Protein AF-S8C1B8-F1 (afdb_monomer_lite)

Sequence (91 aa):
EDVLEEDDDGEEDSTTADFLRRWFDGLINNDALIAKEVYALQGVEFDRQKLRQLVRKVQQHNTDDDDDDGIAARRSLTRFLRGMANQLLPQ

InterPro domains:
  IPR006839 Dual-action ribosomal maturation protein DarP [PF04751] (11-82)
  IPR023153 Dual-action ribosomal maturation protein DarP superfamily [G3DSA:1.10.60.30] (18-88)
  IPR023153 Dual-action ribosomal maturation protein DarP superfamily [SSF158710] (11-85)

Secondary structure (DSSP, 8-state):
---------S---HHHHHHHHHHHHHHHTT-HHHHHHHHH-SS----HHHHHHHHHHHHHSTT-TT-HHHHHHHHHHHHHHHHHHHHHS--

Radius of gyration: 13.22 Å; chains: 1; bounding box: 29×34×32 Å

Structure (mmCIF, N/CA/C/O backbone):
data_AF-S8C1B8-F1
#
_entry.id   AF-S8C1B8-F1
#
loop_
_atom_site.group_PDB
_atom_site.id
_atom_site.type_symbol
_atom_site.label_atom_id
_atom_site.label_alt_id
_atom_site.label_comp_id
_atom_site.label_asym_id
_atom_site.label_entity_id
_atom_site.label_seq_id
_atom_site.pdbx_PDB_ins_code
_atom_site.Cartn_x
_atom_site.Cartn_y
_atom_site.Cartn_z
_atom_site.occupancy
_atom_site.B_iso_or_equiv
_atom_site.auth_seq_id
_atom_site.auth_comp_id
_atom_site.auth_asym_id
_atom_site.auth_atom_id
_atom_site.pdbx_PDB_model_num
ATOM 1 N N . GLU A 1 1 ? 10.395 23.362 -8.128 1.00 33.38 1 GLU A N 1
ATOM 2 C CA . GLU A 1 1 ? 10.735 22.859 -6.787 1.00 33.38 1 GLU A CA 1
ATOM 3 C C . GLU A 1 1 ? 10.344 21.397 -6.725 1.00 33.38 1 GLU A C 1
ATOM 5 O O . GLU A 1 1 ? 9.200 21.082 -6.432 1.00 33.38 1 GLU A O 1
ATOM 10 N N . ASP A 1 2 ? 11.272 20.519 -7.099 1.00 40.56 2 ASP A N 1
ATOM 11 C CA . ASP A 1 2 ? 11.201 19.117 -6.697 1.00 40.56 2 ASP A CA 1
ATOM 12 C C . ASP A 1 2 ? 11.622 19.091 -5.233 1.00 40.56 2 ASP A C 1
ATOM 14 O O . ASP A 1 2 ? 12.804 19.214 -4.907 1.00 40.56 2 ASP A O 1
ATOM 18 N N . VAL A 1 3 ? 10.632 19.058 -4.345 1.00 43.84 3 VAL A N 1
ATOM 19 C CA . VAL A 1 3 ? 10.864 18.822 -2.925 1.00 43.84 3 VAL A CA 1
ATOM 20 C C . VAL A 1 3 ? 11.398 17.398 -2.834 1.00 43.84 3 VAL A C 1
ATOM 22 O O . VAL A 1 3 ? 10.654 16.427 -2.967 1.00 43.84 3 VAL A O 1
ATOM 25 N N . LEU A 1 4 ? 12.719 17.284 -2.699 1.00 46.75 4 LEU A N 1
ATOM 26 C CA . LEU A 1 4 ? 13.397 16.073 -2.264 1.00 46.75 4 LEU A CA 1
ATOM 27 C C . LEU A 1 4 ? 12.910 15.806 -0.838 1.00 46.75 4 LEU A C 1
ATOM 29 O O . LEU A 1 4 ? 13.513 16.277 0.120 1.00 46.75 4 LEU A O 1
ATOM 33 N N . GLU A 1 5 ? 11.757 15.145 -0.720 1.00 45.62 5 GLU A N 1
ATOM 34 C CA . GLU A 1 5 ? 11.234 14.697 0.563 1.00 45.62 5 GLU A CA 1
ATOM 35 C C . GLU A 1 5 ? 12.269 13.780 1.199 1.00 45.62 5 GLU A C 1
ATOM 37 O O . GLU A 1 5 ? 12.648 12.741 0.642 1.00 45.62 5 GLU A O 1
ATOM 42 N N . GLU A 1 6 ? 12.729 14.282 2.336 1.00 44.78 6 GLU A N 1
ATOM 43 C CA . GLU A 1 6 ? 13.712 13.758 3.254 1.00 44.78 6 GLU A CA 1
ATOM 44 C C . GLU A 1 6 ? 13.616 12.235 3.354 1.00 44.78 6 GLU A C 1
ATOM 46 O O . GLU A 1 6 ? 12.556 11.652 3.608 1.00 44.78 6 GLU A O 1
ATOM 51 N N . ASP A 1 7 ? 14.767 11.601 3.136 1.00 44.12 7 ASP A N 1
ATOM 52 C CA . ASP A 1 7 ? 15.103 10.284 3.662 1.00 44.12 7 ASP A CA 1
ATOM 53 C C . ASP A 1 7 ? 15.069 10.421 5.195 1.00 44.12 7 ASP A C 1
ATOM 55 O O . ASP A 1 7 ? 16.076 10.648 5.860 1.00 44.12 7 ASP A O 1
ATOM 59 N N . ASP A 1 8 ? 13.858 10.467 5.743 1.00 45.22 8 ASP A N 1
ATOM 60 C CA . ASP A 1 8 ? 13.596 10.458 7.173 1.00 45.22 8 ASP A CA 1
ATOM 61 C C . ASP A 1 8 ? 13.904 9.041 7.654 1.00 45.22 8 ASP A C 1
ATOM 63 O O . ASP A 1 8 ? 13.023 8.189 7.754 1.00 45.22 8 ASP A O 1
ATOM 67 N N . ASP A 1 9 ? 15.203 8.830 7.868 1.00 43.16 9 ASP A N 1
ATOM 68 C CA . ASP A 1 9 ? 15.874 7.787 8.649 1.00 43.16 9 ASP A CA 1
ATOM 69 C C . ASP A 1 9 ? 15.646 8.030 10.159 1.00 43.16 9 ASP A C 1
ATOM 71 O O . ASP A 1 9 ? 16.525 7.843 11.000 1.00 43.16 9 ASP A O 1
ATOM 75 N N . GLY A 1 10 ? 14.464 8.546 10.515 1.00 44.44 10 GLY A N 1
ATOM 76 C CA . GLY A 1 10 ? 13.977 8.549 11.884 1.00 44.44 10 GLY A CA 1
ATOM 77 C C . GLY A 1 10 ? 13.534 7.131 12.192 1.00 44.44 10 GLY A C 1
ATOM 78 O O . GLY A 1 10 ? 12.751 6.594 11.416 1.00 44.44 10 GLY A O 1
ATOM 79 N N . GLU A 1 11 ? 14.075 6.536 13.264 1.00 49.28 11 GLU A N 1
ATOM 80 C CA . GLU A 1 11 ? 13.763 5.185 13.755 1.00 49.28 11 GLU A CA 1
ATOM 81 C C . GLU A 1 11 ? 12.326 4.794 13.400 1.00 49.28 11 GLU A C 1
ATOM 83 O O . GLU A 1 11 ? 11.375 5.202 14.069 1.00 49.28 11 GLU A O 1
ATOM 88 N N . GLU A 1 12 ? 12.160 4.047 12.305 1.00 55.41 12 GLU A N 1
ATOM 89 C CA . GLU A 1 12 ? 10.862 3.490 11.974 1.00 55.41 12 GLU A CA 1
ATOM 90 C C . GLU A 1 12 ? 10.506 2.607 13.164 1.00 55.41 12 GLU A C 1
ATOM 92 O O . GLU A 1 12 ? 11.219 1.637 13.449 1.00 55.41 12 GLU A O 1
ATOM 97 N N . ASP A 1 13 ? 9.442 2.963 13.894 1.00 66.12 13 ASP A N 1
ATOM 98 C CA . ASP A 1 13 ? 8.925 2.077 14.926 1.00 66.12 13 ASP A CA 1
ATOM 99 C C . ASP A 1 13 ? 8.778 0.697 14.284 1.00 66.12 13 ASP A C 1
ATOM 101 O O . ASP A 1 13 ? 8.260 0.576 13.168 1.00 66.12 13 ASP A O 1
ATOM 105 N N . SER A 1 14 ? 9.289 -0.340 14.952 1.00 74.44 14 SER A N 1
ATOM 106 C CA . SER A 1 14 ? 9.322 -1.697 14.391 1.00 74.44 14 SER A CA 1
ATOM 107 C C . SER A 1 14 ? 7.957 -2.135 13.838 1.00 74.44 14 SER A C 1
ATOM 109 O O . SER A 1 14 ? 7.889 -2.843 12.835 1.00 74.44 14 SER A O 1
ATOM 111 N N . THR A 1 15 ? 6.871 -1.616 14.419 1.00 79.88 15 THR A N 1
ATOM 112 C CA . THR A 1 15 ? 5.497 -1.818 13.964 1.00 79.88 15 THR A CA 1
ATOM 113 C C . THR A 1 15 ? 5.242 -1.187 12.593 1.00 79.88 15 THR A C 1
ATOM 115 O O . THR A 1 15 ? 4.668 -1.834 11.717 1.00 79.88 15 THR A O 1
ATOM 118 N N . THR A 1 16 ? 5.671 0.059 12.375 1.00 83.88 16 THR A N 1
ATOM 119 C CA . THR A 1 16 ? 5.538 0.767 11.092 1.00 83.88 16 THR A CA 1
ATOM 120 C C . THR A 1 16 ? 6.297 0.036 9.989 1.00 83.88 16 THR A C 1
ATOM 122 O O . THR A 1 16 ? 5.720 -0.224 8.930 1.00 83.88 16 THR A O 1
ATOM 125 N N . ALA A 1 17 ? 7.538 -0.381 10.256 1.00 84.56 17 ALA A N 1
ATOM 126 C CA . ALA A 1 17 ? 8.342 -1.156 9.311 1.00 84.56 17 ALA A CA 1
ATOM 127 C C . ALA A 1 17 ? 7.664 -2.488 8.929 1.00 84.56 17 ALA A C 1
ATOM 129 O O . ALA A 1 17 ? 7.603 -2.852 7.748 1.00 84.56 17 ALA A O 1
ATOM 130 N N . ASP A 1 18 ? 7.085 -3.194 9.907 1.00 87.94 18 ASP A N 1
ATOM 131 C CA . ASP A 1 18 ? 6.359 -4.447 9.678 1.00 87.94 18 ASP A CA 1
ATOM 132 C C . ASP A 1 18 ? 5.099 -4.246 8.819 1.00 87.94 18 ASP A C 1
ATOM 134 O O . ASP A 1 18 ? 4.853 -5.024 7.886 1.00 87.94 18 ASP A O 1
ATOM 138 N N . PHE A 1 19 ? 4.316 -3.191 9.078 1.00 88.25 19 PHE A N 1
ATOM 139 C CA . PHE A 1 19 ? 3.156 -2.839 8.251 1.00 88.25 19 PHE A CA 1
ATOM 140 C C . PHE A 1 19 ? 3.569 -2.492 6.824 1.00 88.25 19 PHE A C 1
ATOM 142 O O . PHE A 1 19 ? 2.961 -2.995 5.876 1.00 88.25 19 PHE A O 1
ATOM 149 N N . LEU A 1 20 ? 4.616 -1.683 6.658 1.00 91.06 20 LEU A N 1
ATOM 150 C CA . LEU A 1 20 ? 5.102 -1.279 5.343 1.00 91.06 20 LEU A CA 1
ATOM 151 C C . LEU A 1 20 ? 5.548 -2.472 4.523 1.00 91.06 20 LEU A C 1
ATOM 153 O O . LEU A 1 20 ? 5.101 -2.630 3.387 1.00 91.06 20 LEU A O 1
ATOM 157 N N . ARG A 1 21 ? 6.366 -3.346 5.112 1.00 91.19 21 ARG A N 1
ATOM 158 C CA . ARG A 1 21 ? 6.840 -4.555 4.445 1.00 91.19 21 ARG A CA 1
ATOM 159 C C . ARG A 1 21 ? 5.678 -5.462 4.049 1.00 91.19 21 ARG A C 1
ATOM 161 O O . ARG A 1 21 ? 5.591 -5.882 2.898 1.00 91.19 21 ARG A O 1
ATOM 168 N N . ARG A 1 22 ? 4.750 -5.723 4.975 1.00 93.62 22 ARG A N 1
ATOM 169 C CA . ARG A 1 22 ? 3.586 -6.588 4.734 1.00 93.62 22 ARG A CA 1
ATOM 170 C C . ARG A 1 22 ? 2.660 -6.028 3.655 1.00 93.62 22 ARG A C 1
ATOM 172 O O . ARG A 1 22 ? 2.228 -6.776 2.777 1.00 93.62 22 ARG A O 1
ATOM 179 N N . TRP A 1 23 ? 2.330 -4.740 3.718 1.00 94.50 23 TRP A N 1
ATOM 180 C CA . TRP A 1 23 ? 1.455 -4.101 2.736 1.00 94.50 23 TRP A CA 1
ATOM 181 C C . TRP A 1 23 ? 2.116 -4.000 1.372 1.00 94.50 23 TRP A C 1
ATOM 183 O O . TRP A 1 23 ? 1.472 -4.311 0.373 1.00 94.50 23 TRP A O 1
ATOM 193 N N . PHE A 1 24 ? 3.391 -3.618 1.322 1.00 93.75 24 PHE A N 1
ATOM 194 C CA . PHE A 1 24 ? 4.145 -3.554 0.079 1.00 93.75 24 PHE A CA 1
ATOM 195 C C . PHE A 1 24 ? 4.182 -4.925 -0.602 1.00 93.75 24 PHE A C 1
ATOM 197 O O . PHE A 1 24 ? 3.674 -5.063 -1.717 1.00 93.75 24 PHE A O 1
ATOM 204 N N . ASP A 1 25 ? 4.682 -5.954 0.089 1.00 92.88 25 ASP A N 1
ATOM 205 C CA . ASP A 1 25 ? 4.794 -7.302 -0.471 1.00 92.88 25 ASP A CA 1
ATOM 206 C C . ASP A 1 25 ? 3.423 -7.839 -0.895 1.00 92.88 25 ASP A C 1
ATOM 208 O O . ASP A 1 25 ? 3.277 -8.366 -2.000 1.00 92.88 25 ASP A O 1
ATOM 212 N N . GLY A 1 26 ? 2.392 -7.673 -0.063 1.00 94.44 26 GLY A N 1
ATOM 213 C CA . GLY A 1 26 ? 1.051 -8.153 -0.384 1.00 94.44 26 GLY A CA 1
ATOM 214 C C . GLY A 1 26 ? 0.426 -7.445 -1.587 1.00 94.44 26 GLY A C 1
ATOM 215 O O . GLY A 1 26 ? -0.158 -8.100 -2.449 1.00 94.44 26 GLY A O 1
ATOM 216 N N . LEU A 1 27 ? 0.574 -6.123 -1.705 1.00 93.81 27 LEU A N 1
ATOM 217 C CA . LEU A 1 27 ? 0.030 -5.371 -2.838 1.00 93.81 27 LEU A CA 1
ATOM 218 C C . LEU A 1 27 ? 0.732 -5.730 -4.150 1.00 93.81 27 LEU A C 1
ATOM 220 O O . LEU A 1 27 ? 0.062 -5.942 -5.162 1.00 93.81 27 LEU A O 1
ATOM 224 N N . ILE A 1 28 ? 2.061 -5.838 -4.136 1.00 92.00 28 ILE A N 1
ATOM 225 C CA . ILE A 1 28 ? 2.837 -6.177 -5.333 1.00 92.00 28 ILE A CA 1
ATOM 226 C C . ILE A 1 28 ? 2.572 -7.616 -5.780 1.00 92.00 28 ILE A C 1
ATOM 228 O O . ILE A 1 28 ? 2.383 -7.849 -6.975 1.00 92.00 28 ILE A O 1
ATOM 232 N N . ASN A 1 29 ? 2.443 -8.558 -4.843 1.00 92.06 29 ASN A N 1
ATOM 233 C CA . ASN A 1 29 ? 2.143 -9.962 -5.141 1.00 92.06 29 ASN A CA 1
ATOM 234 C C . ASN A 1 29 ? 0.652 -10.248 -5.410 1.00 92.06 29 ASN A C 1
ATOM 236 O O . ASN A 1 29 ? 0.273 -11.407 -5.565 1.00 92.06 29 ASN A O 1
ATOM 240 N N . ASN A 1 30 ? -0.201 -9.218 -5.502 1.00 88.81 30 ASN A N 1
ATOM 241 C CA . ASN A 1 30 ? -1.654 -9.362 -5.666 1.00 88.81 30 ASN A CA 1
ATOM 242 C C . ASN A 1 30 ? -2.315 -10.231 -4.577 1.00 88.81 30 ASN A C 1
ATOM 244 O O . ASN A 1 30 ? -3.297 -10.930 -4.843 1.00 88.81 30 ASN A O 1
ATOM 248 N N . ASP A 1 31 ? -1.811 -10.176 -3.344 1.00 94.12 31 ASP A N 1
ATOM 249 C CA . ASP A 1 31 ? -2.450 -10.817 -2.200 1.00 94.12 31 ASP A CA 1
ATOM 250 C C . ASP A 1 31 ? -3.809 -10.149 -1.943 1.00 94.12 31 ASP A C 1
ATOM 252 O O . ASP A 1 31 ? -3.915 -9.003 -1.496 1.00 94.12 31 ASP A O 1
ATOM 256 N N . ALA A 1 32 ? -4.879 -10.886 -2.244 1.00 90.06 32 ALA A N 1
ATOM 257 C CA . ALA A 1 32 ? -6.242 -10.393 -2.129 1.00 90.06 32 ALA A CA 1
ATOM 258 C C . ALA A 1 32 ? -6.653 -10.086 -0.680 1.00 90.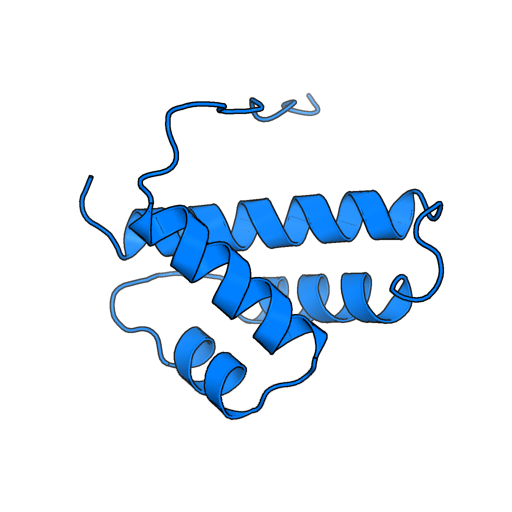06 32 ALA A C 1
ATOM 260 O O . ALA A 1 32 ? -7.561 -9.276 -0.479 1.00 90.06 32 ALA A O 1
ATOM 261 N N . LEU A 1 33 ? -6.036 -10.725 0.319 1.00 93.38 33 LEU A N 1
ATOM 262 C CA . LEU A 1 33 ? -6.300 -10.451 1.731 1.00 93.38 33 LEU A CA 1
ATOM 263 C C . LEU A 1 33 ? -5.661 -9.126 2.130 1.00 93.38 33 LEU A C 1
ATOM 265 O O . LEU A 1 33 ? -6.367 -8.261 2.647 1.00 93.38 33 LEU A O 1
ATOM 269 N N . ILE A 1 34 ? -4.380 -8.933 1.803 1.00 93.19 34 ILE A N 1
ATOM 270 C CA . ILE A 1 34 ? -3.669 -7.678 2.084 1.00 93.19 34 ILE A CA 1
ATOM 271 C C . ILE A 1 34 ? -4.294 -6.514 1.321 1.00 93.19 34 ILE A C 1
ATOM 273 O O . ILE A 1 34 ? -4.552 -5.463 1.900 1.00 93.19 34 ILE A O 1
ATOM 277 N N . ALA A 1 35 ? -4.632 -6.700 0.044 1.00 90.69 35 ALA A N 1
ATOM 278 C CA . ALA A 1 35 ? -5.309 -5.665 -0.726 1.00 90.69 35 ALA A CA 1
ATOM 279 C C . ALA A 1 35 ? -6.628 -5.253 -0.055 1.00 90.69 35 ALA A C 1
ATOM 281 O O . ALA A 1 35 ? -6.878 -4.065 0.139 1.00 90.69 35 ALA A O 1
ATOM 282 N N . LYS A 1 36 ? -7.471 -6.219 0.336 1.00 91.56 36 LYS A N 1
ATOM 283 C CA . LYS A 1 36 ? -8.732 -5.926 1.034 1.00 91.56 36 LYS A CA 1
ATOM 284 C C . LYS A 1 36 ? -8.502 -5.216 2.362 1.00 91.56 36 LYS A C 1
ATOM 286 O O . LYS A 1 36 ? -9.226 -4.266 2.628 1.00 91.56 36 LYS A O 1
ATOM 291 N N . GLU A 1 37 ? -7.523 -5.659 3.149 1.00 91.88 37 GLU A N 1
ATOM 292 C CA . GLU A 1 37 ? -7.124 -5.031 4.413 1.00 91.88 37 GLU A CA 1
ATOM 293 C C . GLU A 1 37 ? -6.814 -3.547 4.189 1.00 91.88 37 GLU A C 1
ATOM 295 O O . GLU A 1 37 ? -7.502 -2.691 4.742 1.00 91.88 37 GLU A O 1
ATOM 300 N N . VAL A 1 38 ? -5.886 -3.245 3.274 1.00 90.31 38 VAL A N 1
ATOM 301 C CA . VAL A 1 38 ? -5.465 -1.876 2.945 1.00 90.31 38 VAL A CA 1
ATOM 302 C C . VAL A 1 38 ? -6.637 -1.035 2.428 1.00 90.31 38 VAL A C 1
ATOM 304 O O . VAL A 1 38 ? -6.847 0.085 2.887 1.00 90.31 38 VAL A O 1
ATOM 307 N N . TYR A 1 3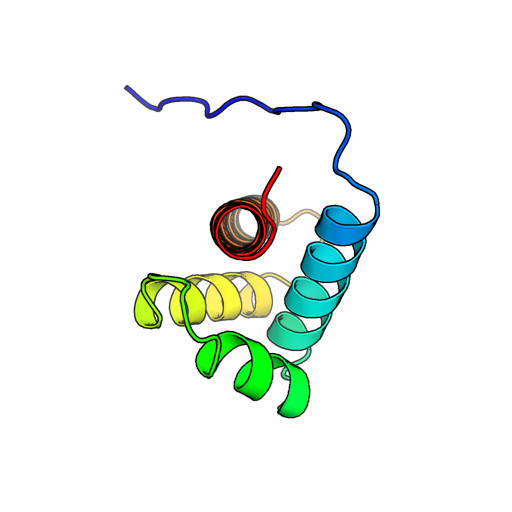9 ? -7.457 -1.557 1.506 1.00 88.12 39 TYR A N 1
ATOM 308 C CA . TYR A 1 39 ? -8.602 -0.809 0.961 1.00 88.12 39 TYR A CA 1
ATOM 309 C C . TYR A 1 39 ? -9.744 -0.592 1.967 1.00 88.12 39 TYR A C 1
ATOM 311 O O . TYR A 1 39 ? -10.543 0.334 1.768 1.00 88.12 39 TYR A O 1
ATOM 319 N N . ALA A 1 40 ? -9.834 -1.430 3.003 1.00 89.06 40 ALA A N 1
ATOM 320 C CA . ALA A 1 40 ? -10.871 -1.386 4.031 1.00 89.06 40 ALA A CA 1
ATOM 321 C C . ALA A 1 40 ? -10.456 -0.635 5.306 1.00 89.06 40 ALA A C 1
ATOM 323 O O . ALA A 1 40 ? -11.304 -0.484 6.191 1.00 89.06 40 ALA A O 1
ATOM 324 N N . LEU A 1 41 ? -9.210 -0.146 5.394 1.00 88.50 41 LEU A N 1
ATOM 325 C CA . LEU A 1 41 ? -8.730 0.652 6.524 1.00 88.50 41 LEU A CA 1
ATOM 326 C C . LEU A 1 41 ? -9.721 1.773 6.860 1.00 88.50 41 LEU A C 1
ATOM 328 O O . LEU A 1 41 ? -10.128 2.557 6.000 1.00 88.50 41 LEU A O 1
ATOM 332 N N . GLN A 1 42 ? -10.134 1.805 8.125 1.00 82.12 42 GLN A N 1
ATOM 333 C CA . GLN A 1 42 ? -10.988 2.847 8.684 1.00 82.12 42 GLN A CA 1
ATOM 334 C C . GLN A 1 42 ? -10.099 3.855 9.416 1.00 82.12 42 GLN A C 1
ATOM 336 O O . GLN A 1 42 ? -9.172 3.452 10.110 1.00 82.12 42 GLN A O 1
ATOM 341 N N . GLY A 1 43 ? -10.382 5.151 9.273 1.00 78.50 43 GLY A N 1
ATOM 342 C CA . GLY A 1 43 ? -9.619 6.214 9.944 1.00 78.50 43 GLY A CA 1
ATOM 343 C C . GLY A 1 43 ? -8.358 6.686 9.213 1.00 78.50 43 GLY A C 1
ATOM 344 O O . GLY A 1 43 ? -7.722 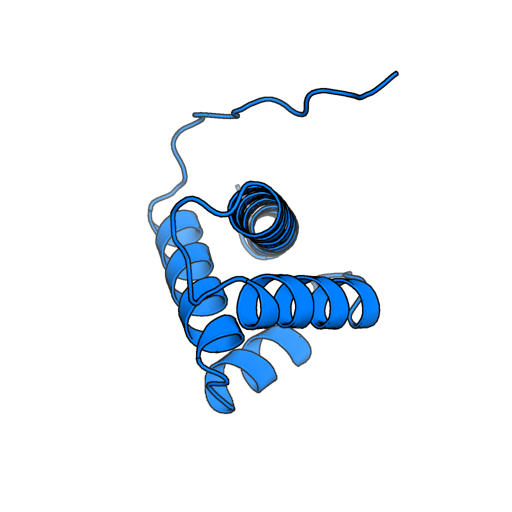7.619 9.683 1.00 78.50 43 GLY A O 1
ATOM 345 N N . VAL A 1 44 ? -8.035 6.106 8.053 1.00 84.00 44 VAL A N 1
ATOM 346 C CA . VAL A 1 44 ? -6.965 6.586 7.165 1.00 84.00 44 VAL A CA 1
ATOM 347 C C . VAL A 1 44 ? -7.600 7.169 5.909 1.00 84.00 44 VAL A C 1
ATOM 349 O O . VAL A 1 44 ? -8.347 6.475 5.212 1.00 84.00 44 VAL A O 1
ATOM 352 N N . GLU A 1 45 ? -7.304 8.431 5.602 1.00 86.44 45 GLU A N 1
ATOM 353 C CA . GLU A 1 45 ? -7.760 9.069 4.369 1.00 86.44 45 GLU A CA 1
ATOM 354 C C . GLU A 1 45 ? -6.643 9.003 3.324 1.00 86.44 45 GLU A C 1
ATOM 356 O O . GLU A 1 45 ? -5.563 9.571 3.486 1.00 86.44 45 GLU A O 1
ATOM 361 N N . PHE A 1 46 ? -6.881 8.262 2.243 1.00 88.94 46 PHE A N 1
ATOM 362 C CA . PHE A 1 46 ? -5.903 8.107 1.173 1.00 88.94 46 PHE A CA 1
ATOM 363 C C . PHE A 1 46 ? -6.575 7.943 -0.188 1.00 88.94 46 PHE A C 1
ATOM 365 O O . PHE A 1 46 ? -7.680 7.405 -0.324 1.00 88.94 46 PHE A O 1
ATOM 372 N N . ASP A 1 47 ? -5.868 8.374 -1.229 1.00 91.75 47 ASP A N 1
ATOM 373 C CA . ASP A 1 47 ? -6.329 8.224 -2.601 1.00 91.75 47 ASP A CA 1
ATOM 374 C C . ASP A 1 47 ? -6.152 6.770 -3.072 1.00 91.75 47 ASP A C 1
ATOM 376 O O . ASP A 1 47 ? -5.066 6.312 -3.442 1.00 91.75 47 ASP A O 1
ATOM 380 N N . ARG A 1 48 ? -7.268 6.036 -3.089 1.00 90.38 48 ARG A N 1
ATOM 381 C CA . ARG A 1 48 ? -7.329 4.646 -3.562 1.00 90.38 48 ARG A CA 1
ATOM 382 C C . ARG A 1 48 ? -6.943 4.498 -5.035 1.00 90.38 48 ARG A C 1
ATOM 384 O O . ARG A 1 48 ?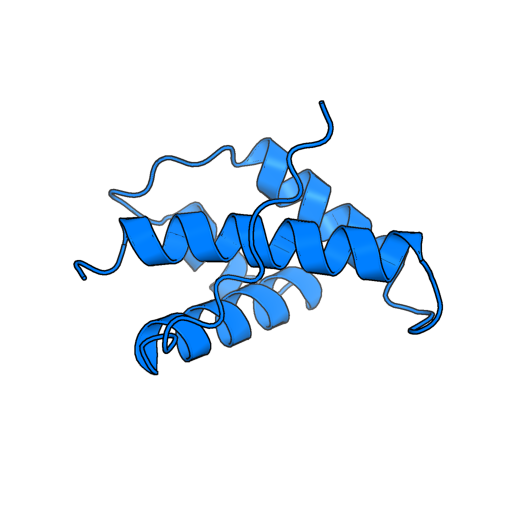 -6.439 3.442 -5.419 1.00 90.38 48 ARG A O 1
ATOM 391 N N . GLN A 1 49 ? -7.210 5.502 -5.873 1.00 92.19 49 GLN A N 1
ATOM 392 C CA . GLN A 1 49 ? -6.814 5.462 -7.280 1.00 92.19 49 GLN A CA 1
ATOM 393 C C . GLN A 1 49 ? -5.307 5.649 -7.413 1.00 92.19 49 GLN A C 1
ATOM 395 O O . GLN A 1 49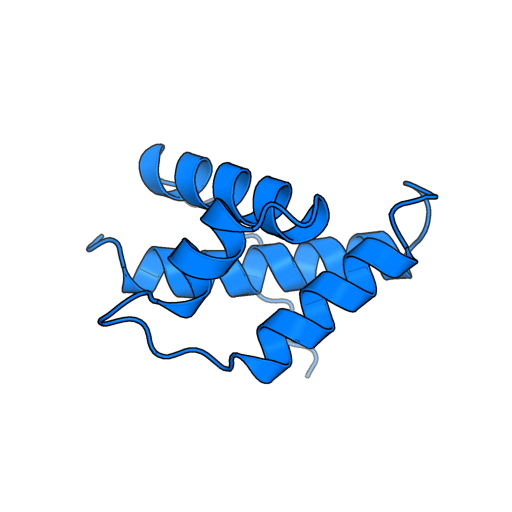 ? -4.673 4.881 -8.139 1.00 92.19 49 GLN A O 1
ATOM 400 N N . LYS A 1 50 ? -4.726 6.589 -6.659 1.00 93.06 50 LYS A N 1
ATOM 401 C CA . LYS A 1 50 ? -3.272 6.775 -6.591 1.00 93.06 50 LYS A CA 1
ATOM 402 C C . LYS A 1 50 ? -2.569 5.507 -6.110 1.00 93.06 50 LYS A C 1
ATOM 404 O O . LYS A 1 50 ? -1.621 5.074 -6.761 1.00 93.06 50 LYS A O 1
ATOM 409 N N . LEU A 1 51 ? -3.084 4.847 -5.067 1.00 93.81 51 LEU A N 1
ATOM 410 C CA . LEU A 1 51 ? -2.545 3.562 -4.606 1.00 93.81 51 LEU A CA 1
ATOM 411 C C . LEU A 1 51 ? -2.544 2.515 -5.728 1.00 93.81 51 LEU A C 1
ATOM 413 O O . LEU A 1 51 ? -1.514 1.908 -6.010 1.00 93.81 51 LEU A O 1
ATOM 417 N N . ARG A 1 52 ? -3.676 2.340 -6.424 1.00 93.00 52 ARG A N 1
ATOM 418 C CA . ARG A 1 52 ? -3.773 1.397 -7.552 1.00 93.00 52 ARG A CA 1
ATOM 419 C C . ARG A 1 52 ? -2.782 1.708 -8.667 1.00 93.00 52 ARG A C 1
ATOM 421 O O . ARG A 1 52 ? -2.215 0.784 -9.243 1.00 93.00 52 ARG A O 1
ATOM 428 N N . GLN A 1 53 ? -2.590 2.984 -8.991 1.00 94.06 53 GLN A N 1
ATOM 429 C CA . GLN A 1 53 ? -1.639 3.399 -10.020 1.00 94.06 53 GLN A CA 1
ATOM 430 C C . GLN A 1 53 ? -0.197 3.088 -9.613 1.00 94.06 53 GLN A C 1
ATOM 432 O O . GLN A 1 53 ? 0.552 2.563 -10.433 1.00 94.06 53 GLN A O 1
ATOM 437 N N . LEU A 1 54 ? 0.177 3.366 -8.362 1.00 93.31 54 LEU A N 1
ATOM 438 C CA . LEU A 1 54 ? 1.513 3.079 -7.836 1.00 93.31 54 LEU A CA 1
ATOM 439 C C . LEU A 1 54 ? 1.804 1.577 -7.827 1.00 93.31 54 LEU A C 1
ATOM 441 O O . LEU A 1 54 ? 2.824 1.157 -8.363 1.00 93.31 54 LEU A O 1
ATOM 445 N N . VAL A 1 55 ? 0.874 0.765 -7.316 1.00 93.31 55 VAL A N 1
ATOM 446 C CA . VAL A 1 55 ? 1.000 -0.703 -7.316 1.00 93.31 55 VAL A CA 1
ATOM 447 C C . VAL A 1 55 ? 1.180 -1.231 -8.736 1.00 93.31 55 VAL A C 1
ATOM 449 O O . VAL A 1 55 ? 2.095 -2.008 -8.993 1.00 93.31 55 VAL A O 1
ATOM 452 N N . ARG A 1 56 ? 0.360 -0.761 -9.685 1.00 93.00 56 ARG A N 1
ATOM 453 C CA . ARG A 1 56 ? 0.455 -1.192 -11.083 1.00 93.00 56 ARG A CA 1
ATOM 454 C C . ARG A 1 56 ? 1.786 -0.801 -11.722 1.00 93.00 56 ARG A C 1
ATOM 456 O O . ARG A 1 56 ? 2.337 -1.611 -12.458 1.00 93.00 56 ARG A O 1
ATOM 463 N N . LYS A 1 57 ? 2.298 0.403 -11.449 1.00 91.56 57 LYS A N 1
ATOM 464 C CA . LYS A 1 57 ? 3.615 0.834 -11.941 1.00 91.56 57 LYS A CA 1
ATOM 465 C C . LYS A 1 57 ? 4.719 -0.068 -11.403 1.00 91.56 57 LYS A C 1
ATOM 467 O O . LYS A 1 57 ? 5.497 -0.589 -12.185 1.00 91.56 57 LYS A O 1
ATOM 472 N N . VAL A 1 58 ? 4.741 -0.332 -10.0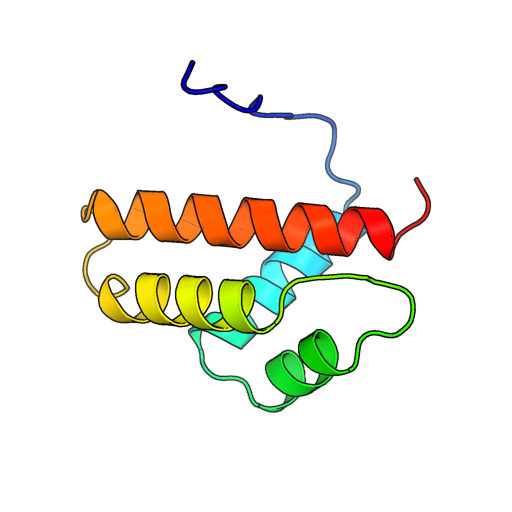97 1.00 91.19 58 VAL A N 1
ATOM 473 C CA . VAL A 1 58 ? 5.746 -1.237 -9.520 1.00 91.19 58 VAL A CA 1
ATOM 474 C C . VAL A 1 58 ? 5.653 -2.624 -10.150 1.00 91.19 58 VAL A C 1
ATOM 476 O O . VAL A 1 58 ? 6.666 -3.157 -10.570 1.00 91.19 58 VAL A O 1
ATOM 479 N N . GLN A 1 59 ? 4.448 -3.181 -10.300 1.00 89.88 59 GLN A N 1
ATOM 480 C CA . GLN A 1 59 ? 4.245 -4.488 -10.935 1.00 89.88 59 GLN A CA 1
ATOM 481 C C . GLN A 1 59 ? 4.714 -4.544 -12.396 1.00 89.88 59 GLN A C 1
ATOM 483 O O . GLN A 1 59 ? 5.170 -5.592 -12.840 1.00 89.88 59 GLN A O 1
ATOM 488 N N . GLN A 1 60 ? 4.594 -3.444 -13.144 1.00 88.94 60 GLN A N 1
ATOM 489 C CA . GLN A 1 60 ? 5.037 -3.358 -14.540 1.00 88.94 60 GLN A CA 1
ATOM 490 C C . GLN A 1 60 ? 6.559 -3.375 -14.686 1.00 88.94 60 GLN A C 1
ATOM 492 O O . GLN A 1 60 ? 7.049 -3.892 -15.682 1.00 88.94 60 GLN A O 1
ATOM 497 N N . HIS A 1 61 ? 7.271 -2.842 -13.695 1.00 85.12 61 HIS A N 1
ATOM 498 C CA . HIS A 1 61 ? 8.728 -2.711 -13.691 1.00 85.12 61 HIS A CA 1
ATOM 499 C C . HIS A 1 61 ? 9.407 -3.695 -12.715 1.00 85.12 61 HIS A C 1
ATOM 501 O O . HIS A 1 61 ? 10.597 -3.600 -12.449 1.00 85.12 61 HIS A O 1
ATOM 507 N N . ASN A 1 62 ? 8.667 -4.664 -12.163 1.00 71.75 62 ASN A N 1
ATOM 508 C CA . ASN A 1 62 ? 9.159 -5.573 -11.118 1.00 71.75 62 ASN A CA 1
ATOM 509 C C . ASN A 1 62 ? 10.065 -6.705 -11.643 1.00 71.75 62 ASN A C 1
ATOM 511 O O . ASN A 1 62 ? 10.415 -7.602 -10.881 1.00 71.75 62 ASN A O 1
ATOM 515 N N . THR A 1 63 ? 10.347 -6.734 -12.947 1.00 68.75 63 THR A N 1
ATOM 516 C CA . THR A 1 63 ? 11.161 -7.771 -13.600 1.00 68.75 63 THR A CA 1
ATOM 517 C C . THR A 1 63 ? 12.639 -7.418 -13.689 1.00 68.75 63 THR A C 1
ATOM 519 O O . THR A 1 63 ? 13.437 -8.333 -13.868 1.00 68.75 63 THR A O 1
ATOM 522 N N . ASP A 1 64 ? 12.995 -6.141 -13.529 1.00 71.56 64 ASP A N 1
ATOM 523 C CA . ASP A 1 64 ? 14.364 -5.645 -13.653 1.00 71.56 64 ASP A CA 1
ATOM 524 C C . ASP A 1 64 ? 14.697 -4.755 -12.449 1.00 71.56 64 ASP A C 1
ATOM 526 O O . ASP A 1 64 ? 14.202 -3.637 -12.322 1.00 71.56 64 ASP A O 1
ATOM 530 N N . ASP A 1 65 ? 15.534 -5.256 -11.537 1.00 69.12 65 ASP A N 1
ATOM 531 C CA . ASP A 1 65 ? 15.939 -4.521 -10.327 1.00 69.12 65 ASP A CA 1
ATOM 532 C C . ASP A 1 65 ? 16.806 -3.278 -10.631 1.00 69.12 65 ASP A C 1
ATOM 534 O O . ASP A 1 65 ? 16.933 -2.403 -9.775 1.00 69.12 65 ASP A O 1
ATOM 538 N N . ASP A 1 66 ? 17.351 -3.174 -11.849 1.00 75.00 66 ASP A N 1
ATOM 539 C CA . ASP A 1 66 ? 18.123 -2.025 -12.351 1.00 75.00 66 ASP A CA 1
ATOM 540 C C . ASP A 1 66 ? 17.267 -1.011 -13.138 1.00 75.00 66 ASP A C 1
ATOM 542 O O . ASP A 1 66 ? 17.792 -0.050 -13.703 1.00 75.00 66 ASP A O 1
ATOM 546 N N . ASP A 1 67 ? 15.949 -1.212 -13.211 1.00 84.38 67 ASP A N 1
ATOM 547 C CA . ASP A 1 67 ? 15.050 -0.293 -13.901 1.00 84.38 67 ASP A CA 1
ATOM 548 C C . ASP A 1 67 ? 14.788 0.955 -13.039 1.00 84.38 67 ASP A C 1
ATOM 550 O O . ASP A 1 67 ? 14.118 0.898 -12.002 1.00 84.38 67 ASP A O 1
ATOM 554 N N . ASP A 1 68 ? 15.326 2.102 -13.468 1.00 86.25 68 ASP A N 1
ATOM 555 C CA . ASP A 1 68 ? 15.193 3.387 -12.766 1.00 86.25 68 ASP A CA 1
ATOM 556 C C . ASP A 1 68 ? 13.719 3.753 -12.496 1.00 86.25 68 ASP A C 1
ATOM 558 O O . ASP A 1 68 ? 13.382 4.244 -11.411 1.00 86.25 68 ASP A O 1
ATOM 562 N N . ASP A 1 69 ? 12.825 3.470 -13.450 1.00 86.19 69 ASP A N 1
ATOM 563 C CA . ASP A 1 69 ? 11.384 3.713 -13.322 1.00 86.19 69 ASP A CA 1
ATOM 564 C C . ASP A 1 69 ? 10.752 2.797 -12.257 1.00 86.19 69 ASP A C 1
ATOM 566 O O . ASP A 1 69 ? 9.917 3.242 -11.459 1.00 86.19 69 ASP A O 1
ATOM 570 N N . GLY A 1 70 ? 11.187 1.540 -12.179 1.00 86.81 70 GLY A N 1
ATOM 571 C CA . GLY A 1 70 ? 10.827 0.566 -11.157 1.00 86.81 70 GLY A CA 1
ATOM 572 C C . GLY A 1 70 ? 11.300 0.984 -9.773 1.00 86.81 70 GLY A C 1
ATOM 573 O O . GLY A 1 70 ? 10.503 1.006 -8.830 1.00 86.81 70 GLY A O 1
ATOM 574 N N . ILE A 1 71 ? 12.556 1.410 -9.641 1.00 87.88 71 ILE A N 1
ATOM 575 C CA . ILE A 1 71 ? 13.108 1.935 -8.384 1.00 87.88 71 ILE A CA 1
ATOM 576 C C . ILE A 1 71 ? 12.316 3.172 -7.932 1.00 87.88 71 ILE A C 1
ATOM 578 O O . ILE A 1 71 ? 11.924 3.274 -6.762 1.00 87.88 71 ILE A O 1
ATOM 582 N N . ALA A 1 72 ? 12.022 4.099 -8.847 1.00 89.69 72 ALA A N 1
ATOM 583 C CA . ALA A 1 72 ? 11.237 5.295 -8.553 1.00 89.69 72 ALA A CA 1
ATOM 584 C C . ALA A 1 72 ? 9.788 4.961 -8.156 1.00 89.69 72 ALA A C 1
ATOM 586 O O . ALA A 1 72 ? 9.246 5.540 -7.204 1.00 89.69 72 ALA A O 1
ATOM 587 N N . ALA A 1 73 ? 9.157 4.002 -8.839 1.00 90.88 73 ALA A N 1
ATOM 588 C CA . ALA A 1 73 ? 7.816 3.529 -8.517 1.00 90.88 73 ALA A CA 1
ATOM 589 C C . ALA A 1 73 ? 7.769 2.868 -7.133 1.00 90.88 73 ALA A C 1
ATOM 591 O O . ALA A 1 73 ? 6.852 3.152 -6.357 1.00 90.88 73 ALA A O 1
ATOM 592 N N . ARG A 1 74 ? 8.771 2.043 -6.795 1.00 89.75 74 ARG A N 1
ATOM 593 C CA . ARG A 1 74 ? 8.895 1.389 -5.484 1.00 89.75 74 ARG A CA 1
ATOM 594 C C . ARG A 1 74 ? 9.020 2.421 -4.371 1.00 89.75 74 ARG A C 1
ATOM 596 O O . ARG A 1 74 ? 8.216 2.391 -3.446 1.00 89.75 74 ARG A O 1
ATOM 603 N N . ARG A 1 75 ? 9.929 3.395 -4.507 1.00 90.75 75 ARG A N 1
ATOM 604 C CA . ARG A 1 75 ? 10.064 4.512 -3.550 1.00 90.75 75 ARG A CA 1
ATOM 605 C C . ARG A 1 75 ? 8.757 5.286 -3.378 1.00 90.75 75 ARG A C 1
ATOM 607 O O . ARG A 1 75 ? 8.365 5.591 -2.255 1.00 90.75 75 ARG A O 1
ATOM 614 N N . SER A 1 76 ? 8.065 5.571 -4.480 1.00 92.94 76 SER A N 1
ATOM 615 C CA . SER A 1 76 ? 6.782 6.284 -4.454 1.00 92.94 76 SER A CA 1
ATOM 616 C C . SER A 1 76 ? 5.691 5.496 -3.725 1.00 92.94 76 SER A C 1
ATOM 618 O O . SER A 1 76 ? 4.922 6.080 -2.962 1.00 92.94 76 SER A O 1
ATOM 620 N N . LEU A 1 77 ? 5.624 4.175 -3.930 1.00 93.50 77 LEU A N 1
ATOM 621 C CA . LEU A 1 77 ? 4.697 3.304 -3.209 1.00 93.50 77 LEU A CA 1
ATOM 622 C C . LEU A 1 77 ? 5.048 3.230 -1.720 1.00 93.50 77 LEU A C 1
ATOM 624 O O . LEU A 1 77 ? 4.158 3.413 -0.895 1.00 93.50 77 LEU A O 1
ATOM 628 N N . THR A 1 78 ? 6.320 3.029 -1.369 1.00 91.62 78 THR A N 1
ATOM 629 C CA . THR A 1 78 ? 6.770 2.971 0.030 1.00 91.62 78 THR A CA 1
ATOM 630 C C . THR A 1 78 ? 6.431 4.256 0.779 1.00 91.62 78 THR A C 1
ATOM 632 O O . THR A 1 78 ? 5.813 4.190 1.837 1.00 91.62 78 THR A O 1
ATOM 635 N N . ARG A 1 79 ? 6.723 5.433 0.206 1.00 91.50 79 ARG A N 1
ATOM 636 C CA . ARG A 1 79 ? 6.357 6.727 0.812 1.00 91.50 79 ARG A CA 1
ATOM 637 C C . ARG A 1 79 ? 4.849 6.879 0.992 1.00 91.50 79 ARG A C 1
ATOM 639 O O . ARG A 1 79 ? 4.394 7.334 2.038 1.00 91.50 79 ARG A O 1
ATOM 646 N N . PHE A 1 80 ? 4.065 6.465 -0.006 1.00 92.19 80 PHE A N 1
ATOM 647 C CA . PHE A 1 80 ? 2.607 6.509 0.083 1.00 92.19 80 PHE A CA 1
ATOM 648 C C . PHE A 1 80 ? 2.078 5.617 1.215 1.00 92.19 80 PHE A C 1
ATOM 650 O O . PHE A 1 80 ? 1.240 6.057 2.001 1.00 92.19 80 PHE A O 1
ATOM 657 N N . LEU A 1 81 ? 2.590 4.389 1.330 1.00 91.62 81 LEU A N 1
ATOM 658 C CA . LEU A 1 81 ? 2.223 3.468 2.405 1.00 91.62 81 LEU A CA 1
ATOM 659 C C . LEU A 1 81 ? 2.687 3.978 3.774 1.00 91.62 81 LEU A C 1
ATOM 661 O O . LEU A 1 81 ? 1.944 3.835 4.741 1.00 91.62 81 LEU A O 1
ATOM 665 N N . ARG A 1 82 ? 3.852 4.633 3.864 1.00 89.12 82 ARG A N 1
ATOM 666 C CA . ARG A 1 82 ? 4.346 5.228 5.117 1.00 89.12 82 ARG A CA 1
ATOM 667 C C . ARG A 1 82 ? 3.415 6.325 5.610 1.00 89.12 82 ARG A C 1
ATOM 669 O O . ARG A 1 82 ? 3.026 6.328 6.771 1.00 89.12 82 ARG A O 1
ATOM 676 N N . GLY A 1 83 ? 2.958 7.191 4.706 1.00 88.31 83 GLY A N 1
ATOM 677 C CA . GLY A 1 83 ? 1.942 8.195 5.022 1.00 88.31 83 GLY A CA 1
ATOM 678 C C . GLY A 1 83 ? 0.617 7.595 5.512 1.00 88.31 83 GLY A C 1
ATOM 679 O O . GLY A 1 83 ? -0.067 8.217 6.320 1.00 88.31 83 GLY A O 1
ATOM 680 N N . MET A 1 84 ? 0.256 6.388 5.062 1.00 89.81 84 MET A N 1
ATOM 681 C CA . MET A 1 84 ? -0.907 5.659 5.583 1.00 89.81 84 MET A CA 1
ATOM 682 C C . MET A 1 84 ? -0.636 5.042 6.959 1.00 89.81 84 MET A C 1
ATOM 684 O O . MET A 1 84 ? -1.479 5.147 7.846 1.00 89.81 84 MET A O 1
ATOM 688 N N . ALA A 1 85 ? 0.525 4.413 7.146 1.00 87.44 85 ALA A N 1
ATOM 689 C CA . ALA A 1 85 ? 0.911 3.788 8.409 1.00 87.44 85 ALA A CA 1
ATOM 690 C C . ALA A 1 85 ? 1.010 4.825 9.538 1.00 87.44 85 ALA A C 1
ATOM 692 O O . ALA A 1 85 ? 0.447 4.609 10.606 1.00 87.44 85 ALA A O 1
ATOM 693 N N . ASN A 1 86 ? 1.589 5.996 9.259 1.00 84.94 86 ASN A N 1
ATOM 694 C CA . ASN A 1 86 ? 1.697 7.108 10.210 1.00 84.94 86 ASN A CA 1
ATOM 695 C C . ASN A 1 86 ? 0.340 7.723 10.597 1.00 84.94 86 ASN A C 1
ATOM 697 O O . ASN A 1 86 ? 0.226 8.354 11.640 1.00 84.94 86 ASN A O 1
ATOM 701 N N . GLN A 1 87 ? -0.693 7.583 9.759 1.00 85.31 87 GLN A N 1
ATOM 702 C CA . GLN A 1 87 ? -2.061 7.982 10.118 1.00 85.31 87 GLN A CA 1
ATOM 703 C C . GLN A 1 87 ? -2.765 6.925 10.975 1.00 85.31 87 GLN A C 1
ATOM 705 O O . GLN A 1 87 ? -3.652 7.254 11.759 1.00 85.31 87 GLN A O 1
ATOM 710 N N . LEU A 1 88 ? -2.410 5.652 10.787 1.00 83.38 88 LEU A N 1
ATOM 711 C CA . LEU A 1 88 ? -3.023 4.526 11.484 1.00 83.38 88 LEU A CA 1
ATOM 712 C C . LEU A 1 88 ? -2.422 4.314 12.879 1.00 83.38 88 LEU A C 1
ATOM 714 O O . LEU A 1 88 ? -3.145 3.962 13.812 1.00 83.38 88 LEU A O 1
ATOM 718 N N . LEU A 1 89 ? -1.110 4.498 13.009 1.00 76.81 89 LEU A N 1
ATOM 719 C CA . LEU A 1 89 ? -0.365 4.328 14.247 1.00 76.81 89 LEU A CA 1
ATOM 720 C C . LEU A 1 89 ? -0.191 5.697 14.922 1.00 76.81 89 LEU A C 1
ATOM 722 O O . LEU A 1 89 ? 0.411 6.589 14.327 1.00 76.81 89 LEU A O 1
ATOM 726 N N . PRO A 1 90 ? -0.719 5.903 16.141 1.00 62.75 90 PRO A N 1
ATOM 727 C CA . PRO A 1 90 ? -0.372 7.081 16.922 1.00 62.75 90 PRO A CA 1
ATOM 728 C C . PRO A 1 90 ? 1.103 6.979 17.334 1.00 62.75 90 PRO A C 1
ATOM 730 O O . PRO A 1 90 ? 1.479 6.015 17.998 1.00 62.75 90 PRO A O 1
ATOM 733 N N . GLN A 1 91 ? 1.905 7.956 16.905 1.00 56.03 91 GLN A N 1
ATOM 734 C CA . GLN A 1 91 ? 3.296 8.158 17.335 1.00 56.03 91 GLN A CA 1
ATOM 735 C C . GLN A 1 91 ? 3.366 8.511 18.827 1.00 56.03 91 GLN A C 1
ATOM 737 O O . GLN A 1 91 ? 2.494 9.289 19.288 1.00 56.03 91 GLN A O 1
#

Organism: NCBI:txid192259

Foldseek 3Di:
DPPPPDPPPPPCDVVLVVQLVQLLVCLLVVPVVSLCVVVVDDQFDADPVVLVVLSVQLNVVVPDPPDPSNVVSSVVNSVRSSSRSPRVDPD

pLDDT: mean 81.55, std 16.23, range [33.38, 94.5]